Protein AF-A0A972URQ8-F1 (afdb_monomer)

Solvent-accessible surface area (backbone atoms only — not comparable to full-atom values): 6767 Å² total; per-residue (Å²): 144,69,69,68,59,59,54,51,53,52,49,52,59,54,60,70,70,49,77,69,96,59,82,77,57,93,57,46,66,58,56,49,48,55,55,49,49,61,62,48,49,58,58,50,33,52,51,53,40,49,52,54,50,51,51,52,50,48,53,52,51,54,51,48,53,52,46,43,75,76,39,58,83,57,44,60,60,55,51,48,53,49,64,76,35,44,72,62,50,51,50,51,54,51,50,54,51,47,52,51,43,40,61,53,33,50,49,51,50,50,54,54,54,51,59,70,71,77,108

Mean predicted aligned error: 13.52 Å

Structure (mmCIF, N/CA/C/O backbone):
data_AF-A0A972URQ8-F1
#
_entry.id   AF-A0A972URQ8-F1
#
loop_
_atom_site.group_PDB
_atom_site.id
_atom_site.type_symbol
_atom_site.label_atom_id
_atom_site.label_alt_id
_atom_site.label_comp_id
_atom_site.label_asym_id
_atom_site.label_entity_id
_atom_site.label_seq_id
_atom_site.pdbx_PDB_ins_code
_atom_site.Cartn_x
_atom_site.Cartn_y
_atom_site.Cartn_z
_atom_site.occupancy
_atom_site.B_iso_or_equiv
_atom_site.auth_seq_id
_atom_site.auth_comp_id
_atom_site.auth_asym_id
_atom_site.auth_atom_id
_atom_site.pdbx_PDB_model_num
ATOM 1 N N . MET A 1 1 ? 4.493 -29.206 24.994 1.00 45.12 1 MET A N 1
ATOM 2 C CA . MET A 1 1 ? 4.002 -27.807 24.991 1.00 45.12 1 MET A CA 1
ATOM 3 C C . MET A 1 1 ? 2.480 -27.724 25.234 1.00 45.12 1 MET A C 1
ATOM 5 O O . MET A 1 1 ? 1.778 -27.084 24.471 1.00 45.12 1 MET A O 1
ATOM 9 N N . LEU A 1 2 ? 1.937 -28.345 26.295 1.00 50.69 2 LEU A N 1
ATOM 10 C CA . LEU A 1 2 ? 0.474 -28.403 26.545 1.00 50.69 2 LEU A CA 1
ATOM 11 C C . LEU A 1 2 ? 0.041 -27.828 27.908 1.00 50.69 2 LEU A C 1
ATOM 13 O O . LEU A 1 2 ? -1.116 -27.958 28.289 1.00 50.69 2 LEU A O 1
ATOM 17 N N . LYS A 1 3 ? 0.957 -27.194 28.651 1.00 50.72 3 LYS A N 1
ATOM 18 C CA . LYS A 1 3 ? 0.678 -26.708 30.013 1.00 50.72 3 LYS A CA 1
ATOM 19 C C . LYS A 1 3 ? -0.281 -25.503 30.017 1.00 50.72 3 LYS A C 1
ATOM 21 O O . LYS A 1 3 ? -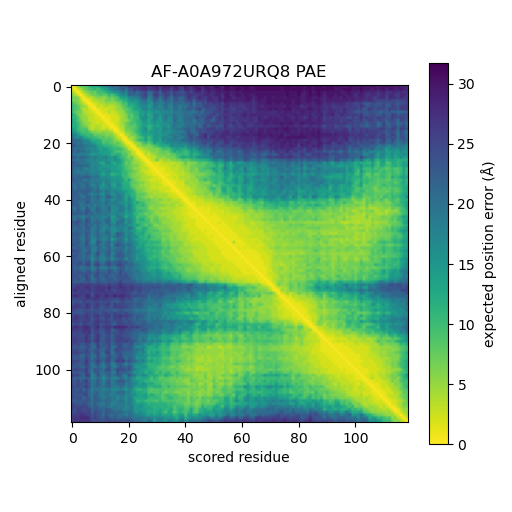1.195 -25.457 30.819 1.00 50.72 3 LYS A O 1
ATOM 26 N N . ASN A 1 4 ? -0.168 -24.624 29.018 1.00 57.78 4 ASN A N 1
ATOM 27 C CA . ASN A 1 4 ? -0.863 -23.330 28.980 1.00 57.78 4 ASN A CA 1
ATOM 28 C C . ASN A 1 4 ? -2.388 -23.413 28.720 1.00 57.78 4 ASN A C 1
ATOM 30 O O . ASN A 1 4 ? -3.146 -22.541 29.131 1.00 57.78 4 ASN A O 1
ATOM 34 N N . LYS A 1 5 ? -2.864 -24.473 28.046 1.00 58.50 5 LYS A N 1
ATOM 35 C CA . LYS A 1 5 ? -4.289 -24.599 27.685 1.00 58.50 5 LYS A CA 1
ATOM 36 C C . LYS A 1 5 ? -5.160 -24.942 28.898 1.00 58.50 5 LYS A C 1
ATOM 38 O O . LYS A 1 5 ? -6.168 -24.293 29.129 1.00 58.50 5 LYS A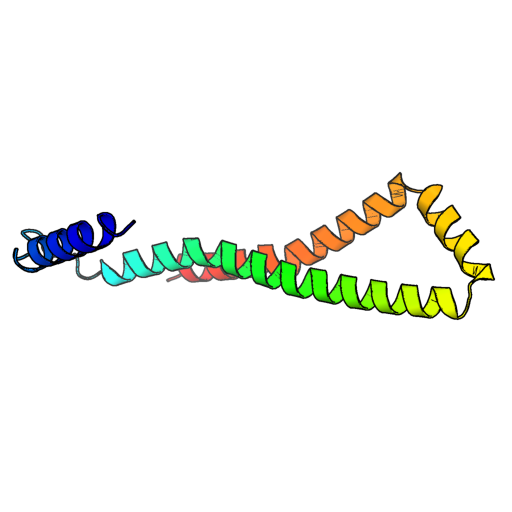 O 1
ATOM 43 N N . LYS A 1 6 ? -4.708 -25.902 29.715 1.00 66.00 6 LYS A N 1
ATOM 44 C CA . LYS A 1 6 ? -5.418 -26.325 30.933 1.00 66.00 6 LYS A CA 1
ATOM 45 C C . LYS A 1 6 ? -5.510 -25.216 31.977 1.00 66.00 6 LYS A C 1
ATOM 47 O O . LYS A 1 6 ? -6.523 -25.125 32.658 1.00 66.00 6 LYS A O 1
ATOM 52 N N . ASP A 1 7 ? -4.475 -24.388 32.086 1.00 68.00 7 ASP A N 1
ATOM 53 C CA . ASP A 1 7 ? -4.463 -23.271 33.033 1.00 68.00 7 ASP A CA 1
ATOM 54 C C . ASP A 1 7 ? -5.448 -22.167 32.603 1.00 68.00 7 ASP A C 1
ATOM 56 O O . ASP A 1 7 ? -6.149 -21.609 33.442 1.00 68.00 7 ASP A O 1
ATOM 60 N N . THR A 1 8 ? -5.582 -21.923 31.292 1.00 71.19 8 THR A N 1
ATOM 61 C CA . THR A 1 8 ? -6.568 -20.976 30.735 1.00 71.19 8 THR A CA 1
ATOM 62 C C . THR A 1 8 ? -8.000 -21.474 30.929 1.00 71.19 8 THR A C 1
ATOM 64 O O . THR A 1 8 ? -8.858 -20.712 31.369 1.00 71.19 8 THR A O 1
ATOM 67 N N . ASP A 1 9 ? -8.248 -22.757 30.652 1.00 73.44 9 ASP A N 1
ATOM 68 C CA . ASP A 1 9 ? -9.575 -23.362 30.801 1.00 73.44 9 ASP A CA 1
ATOM 69 C C . ASP A 1 9 ? -10.020 -23.345 32.269 1.00 73.44 9 ASP A C 1
ATOM 71 O O . ASP A 1 9 ? -11.160 -23.002 32.563 1.00 73.44 9 ASP A O 1
ATOM 75 N N . ARG A 1 10 ? -9.107 -23.641 33.206 1.00 74.31 10 ARG A N 1
ATOM 76 C CA . ARG A 1 10 ? -9.410 -23.612 34.642 1.00 74.31 10 ARG A CA 1
ATOM 77 C C . ARG A 1 10 ? -9.680 -22.195 35.150 1.00 74.31 10 ARG A C 1
ATOM 79 O O . ARG A 1 10 ? -10.573 -22.023 35.967 1.00 74.31 10 ARG A O 1
ATOM 86 N N . PHE A 1 11 ? -8.948 -21.202 34.643 1.00 73.62 11 PHE A N 1
ATOM 87 C CA . PHE A 1 11 ? -9.164 -19.794 34.981 1.00 73.62 11 PHE A CA 1
ATOM 88 C C . PHE A 1 11 ? -10.508 -19.273 34.447 1.00 73.62 11 PHE A C 1
ATOM 90 O O . PHE A 1 11 ? -11.231 -18.598 35.173 1.00 73.62 11 PHE A O 1
ATOM 97 N N . LEU A 1 12 ? -10.886 -19.629 33.212 1.00 72.38 12 LEU A N 1
ATOM 98 C CA . LEU A 1 12 ? -12.206 -19.287 32.665 1.00 72.38 12 LEU A CA 1
ATOM 99 C C . LEU A 1 12 ? -13.341 -19.898 33.493 1.00 72.38 12 LEU A C 1
ATOM 101 O O . LEU A 1 12 ? -14.329 -19.224 33.768 1.00 72.38 12 LEU A O 1
ATOM 105 N N . ASP A 1 13 ? -13.192 -21.160 33.893 1.00 74.56 13 ASP A N 1
ATOM 106 C CA . ASP A 1 13 ? -14.218 -21.902 34.628 1.00 74.56 13 ASP A CA 1
ATOM 107 C C . ASP A 1 13 ? -14.398 -21.396 36.072 1.00 74.56 13 ASP A C 1
ATOM 109 O O . ASP A 1 13 ? -15.453 -21.589 36.672 1.00 74.56 13 ASP A O 1
ATOM 113 N N . GLU A 1 14 ? -13.371 -20.751 36.631 1.00 70.38 14 GLU A N 1
ATOM 114 C CA . GLU A 1 14 ? -13.380 -20.120 37.957 1.00 70.38 14 GLU A CA 1
ATOM 115 C C . GLU A 1 14 ? -14.007 -18.714 37.889 1.00 70.38 14 GLU A C 1
ATOM 117 O O . GLU A 1 14 ? -14.893 -18.399 38.678 1.00 70.38 14 GLU A O 1
ATOM 122 N N . VAL A 1 15 ? -13.665 -17.923 36.862 1.00 70.75 15 VAL A N 1
ATOM 123 C CA . VAL A 1 15 ? -14.235 -16.581 36.617 1.00 70.75 15 VAL A CA 1
ATOM 124 C C . VAL A 1 15 ? -15.716 -16.627 36.214 1.00 70.75 15 VAL A C 1
ATOM 126 O O . VAL A 1 15 ? -16.462 -15.706 36.531 1.00 70.75 15 VAL A O 1
ATOM 129 N N . LEU A 1 16 ? -16.167 -17.682 35.527 1.00 68.00 16 LEU A N 1
ATOM 130 C CA . LEU A 1 16 ? -17.566 -17.832 35.096 1.00 68.00 16 LEU A CA 1
ATOM 131 C C . LEU A 1 16 ? -18.511 -18.347 36.197 1.00 68.00 16 LEU A C 1
ATOM 133 O O . LEU A 1 16 ? -19.727 -18.276 36.022 1.00 68.00 16 LEU A O 1
ATOM 137 N N . LYS A 1 17 ? -17.980 -18.898 37.299 1.00 73.81 17 LYS A N 1
ATOM 138 C CA . LYS A 1 17 ? -18.776 -19.410 38.434 1.00 73.81 17 LYS A CA 1
ATOM 139 C C . LYS A 1 17 ? -19.015 -18.363 39.520 1.00 73.81 17 LYS A C 1
ATOM 141 O O . LYS A 1 17 ? -19.930 -18.540 40.322 1.00 73.81 17 LYS A O 1
ATOM 146 N N . GLU A 1 18 ? -18.220 -17.299 39.552 1.00 69.62 18 GLU A N 1
ATOM 147 C CA . GLU A 1 18 ? -18.486 -16.141 40.400 1.00 69.62 18 GLU A CA 1
ATOM 148 C C . GLU A 1 18 ? -19.486 -15.212 39.710 1.00 69.62 18 GLU A C 1
ATOM 150 O O . GLU A 1 18 ? -19.258 -14.733 38.599 1.00 69.62 18 GLU A O 1
ATOM 155 N N . ASP A 1 19 ? -20.607 -14.946 40.384 1.00 61.16 19 ASP A N 1
ATOM 156 C CA . ASP A 1 19 ? -21.535 -13.895 39.975 1.00 61.16 19 ASP A CA 1
ATOM 157 C C . ASP A 1 19 ? -20.748 -12.574 39.953 1.00 61.16 19 ASP A C 1
ATOM 159 O O . ASP A 1 19 ? -20.130 -12.223 40.969 1.00 61.16 19 ASP A O 1
ATOM 163 N N . PRO A 1 20 ? -20.693 -11.841 38.826 1.00 67.00 20 PRO A N 1
ATOM 164 C CA . PRO A 1 20 ? -19.888 -10.637 38.751 1.00 67.00 20 PRO A CA 1
ATOM 165 C C . PRO A 1 20 ? -20.401 -9.648 39.800 1.00 67.00 20 PRO A C 1
ATOM 167 O O . PRO A 1 20 ? -21.497 -9.102 39.687 1.00 67.00 20 PRO A O 1
ATOM 170 N N . GLY A 1 21 ? -19.583 -9.370 40.823 1.00 64.44 21 GLY A N 1
ATOM 171 C CA . GLY A 1 21 ? -19.869 -8.379 41.874 1.00 64.44 21 GLY A CA 1
ATOM 172 C C . GLY A 1 21 ? -19.997 -6.937 41.357 1.00 64.44 21 GLY A C 1
ATOM 173 O O . GLY A 1 21 ? -20.081 -5.989 42.135 1.00 64.44 21 GLY A O 1
ATOM 174 N N . PHE A 1 22 ? -19.999 -6.763 40.037 1.00 66.00 22 PHE A N 1
ATOM 175 C CA . PHE A 1 22 ? -20.197 -5.529 39.310 1.00 66.00 22 PHE A CA 1
ATOM 176 C C . PHE A 1 22 ? -21.364 -5.708 38.331 1.00 66.00 22 PHE A C 1
ATOM 178 O O . PHE A 1 22 ? -21.417 -6.651 37.546 1.00 66.00 22 PHE A O 1
ATOM 185 N N . LYS A 1 23 ? -22.303 -4.760 38.340 1.00 69.44 23 LYS A N 1
ATOM 186 C CA . LYS A 1 23 ? -23.318 -4.661 37.289 1.00 69.44 23 LYS A CA 1
ATOM 187 C C . LYS A 1 23 ? -22.704 -3.921 36.111 1.00 69.44 23 LYS A C 1
ATOM 189 O O . LYS A 1 23 ? -22.220 -2.800 36.273 1.00 69.44 23 LYS A O 1
ATOM 194 N N . LEU A 1 24 ? -22.713 -4.546 34.938 1.00 70.69 24 LEU A N 1
ATOM 195 C CA . LEU A 1 24 ? -22.310 -3.874 33.710 1.00 70.69 24 LEU A CA 1
ATOM 196 C C . LEU A 1 24 ? -23.272 -2.702 33.442 1.00 70.69 24 LEU A C 1
ATOM 198 O O . LEU A 1 24 ? -24.488 -2.886 33.546 1.00 70.69 24 LEU A O 1
ATOM 202 N N . PRO A 1 25 ? -22.758 -1.502 33.121 1.00 74.88 25 PRO A N 1
ATOM 203 C CA . PRO A 1 25 ? -23.588 -0.404 32.638 1.00 74.88 25 PRO A CA 1
ATOM 204 C C . PRO A 1 25 ? -24.424 -0.851 31.434 1.00 74.88 25 PRO A C 1
ATOM 206 O O . PRO A 1 25 ? -23.936 -1.636 30.621 1.00 74.88 25 PRO A O 1
ATOM 209 N N . GLY A 1 26 ? -25.646 -0.327 31.286 1.00 77.00 26 GLY A N 1
ATOM 210 C CA . GLY A 1 26 ? -26.512 -0.642 30.137 1.00 77.00 26 GLY A CA 1
ATOM 211 C C . GLY A 1 26 ? -25.815 -0.436 28.785 1.00 77.00 26 GLY A C 1
ATOM 212 O O . GLY A 1 26 ? -25.986 -1.241 27.879 1.00 77.00 26 GLY A O 1
ATOM 213 N N . ASP A 1 27 ? -24.912 0.547 28.719 1.00 78.94 27 ASP A N 1
ATOM 214 C CA . ASP A 1 27 ? -24.174 0.930 27.508 1.00 78.94 27 ASP A CA 1
ATOM 215 C C . ASP A 1 27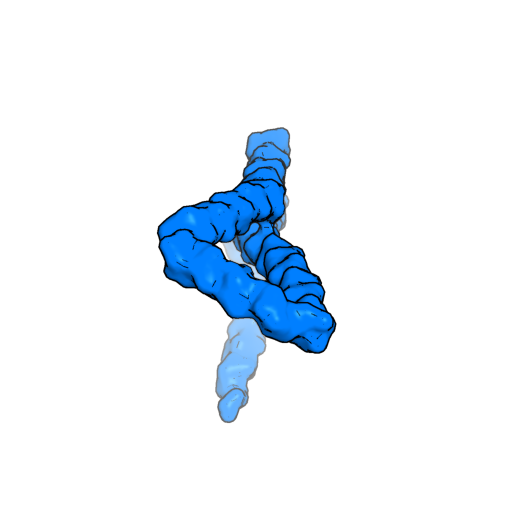 ? -22.784 0.265 27.409 1.00 78.94 27 ASP A C 1
ATOM 217 O O . ASP A 1 27 ? -21.913 0.699 26.648 1.00 78.94 27 ASP A O 1
ATOM 221 N N . PHE A 1 28 ? -22.496 -0.752 28.229 1.00 77.38 28 PHE A N 1
ATOM 222 C CA . PHE A 1 28 ? -21.184 -1.410 28.246 1.00 77.38 28 PHE A CA 1
ATOM 223 C C . PHE A 1 28 ? -20.874 -2.113 26.923 1.00 77.38 28 PHE A C 1
ATOM 225 O O . PHE A 1 28 ? -19.760 -1.994 26.409 1.00 77.38 28 PHE A O 1
ATOM 232 N N . ALA A 1 29 ? -21.864 -2.816 26.365 1.00 79.00 29 ALA A N 1
ATOM 233 C CA . ALA A 1 29 ? -21.733 -3.507 25.086 1.00 79.00 29 ALA A CA 1
ATOM 234 C C . ALA A 1 29 ? -21.471 -2.517 23.940 1.00 79.00 29 ALA A C 1
ATOM 236 O O . ALA A 1 29 ? -20.578 -2.749 23.123 1.00 79.00 29 ALA A O 1
ATOM 237 N N . ASP A 1 30 ? -22.165 -1.380 23.933 1.00 77.12 30 ASP A N 1
ATOM 238 C CA . ASP A 1 30 ? -21.997 -0.338 22.916 1.00 77.12 30 ASP A CA 1
ATOM 239 C C . ASP A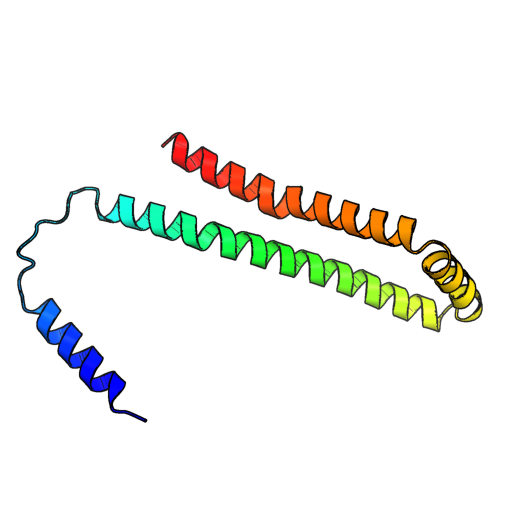 1 30 ? -20.615 0.317 23.008 1.00 77.12 30 ASP A C 1
ATOM 241 O O . ASP A 1 30 ? -19.892 0.422 22.014 1.00 77.12 30 ASP A O 1
ATOM 245 N N . ASN A 1 31 ? -20.178 0.668 24.221 1.00 77.50 31 ASN A N 1
ATOM 246 C CA . ASN A 1 31 ? -18.856 1.253 24.448 1.00 77.50 31 ASN A CA 1
ATOM 247 C C . ASN A 1 31 ? -17.714 0.300 24.072 1.00 77.50 31 ASN A C 1
ATOM 249 O O . ASN A 1 31 ? -16.704 0.731 23.503 1.00 77.50 31 ASN A O 1
ATOM 253 N N . LEU A 1 32 ? -17.861 -0.992 24.372 1.00 78.81 32 LEU A N 1
ATOM 254 C CA . LEU A 1 32 ? -16.911 -2.015 23.939 1.00 78.81 32 LEU A CA 1
ATOM 255 C C . LEU A 1 32 ? -16.875 -2.137 22.420 1.00 78.81 32 LEU A C 1
ATOM 257 O O . LEU A 1 32 ? -15.786 -2.144 21.844 1.00 78.81 32 LEU A O 1
ATOM 261 N N . THR A 1 33 ? -18.043 -2.192 21.782 1.00 79.19 33 THR A N 1
ATOM 262 C CA . THR A 1 33 ? -18.173 -2.355 20.331 1.00 79.19 33 THR A CA 1
ATOM 263 C C . THR A 1 33 ? -17.508 -1.192 19.598 1.00 79.19 33 THR A C 1
ATOM 265 O O . THR A 1 33 ? -16.607 -1.419 18.793 1.00 79.19 33 THR A O 1
ATOM 268 N N . ILE A 1 34 ? -17.801 0.056 19.977 1.00 77.06 34 ILE A N 1
ATOM 269 C CA . ILE A 1 34 ? -17.180 1.256 19.383 1.00 77.06 34 ILE A CA 1
ATOM 270 C C . ILE A 1 34 ? -15.653 1.246 19.552 1.00 77.06 34 ILE A C 1
ATOM 272 O O . ILE A 1 34 ? -14.904 1.661 18.659 1.00 77.06 34 ILE A O 1
ATOM 276 N N . LYS A 1 35 ? -15.162 0.804 20.715 1.00 74.81 35 LYS A N 1
ATOM 277 C CA . LYS A 1 35 ? -13.723 0.755 21.002 1.00 74.81 35 LYS A CA 1
ATOM 278 C C . LYS A 1 35 ? -13.021 -0.310 20.158 1.00 74.81 35 LYS A C 1
ATOM 280 O O . LYS A 1 35 ? -11.934 -0.048 19.639 1.00 74.81 35 LYS A O 1
ATOM 285 N N . PHE A 1 36 ? -13.656 -1.467 19.985 1.00 76.62 36 PHE A N 1
ATOM 286 C CA . PHE A 1 36 ? -13.172 -2.535 19.116 1.00 76.62 36 PHE A CA 1
ATOM 287 C C . PHE A 1 36 ? -13.178 -2.119 17.646 1.00 76.62 36 PHE A C 1
ATOM 289 O O . PHE A 1 36 ? -12.161 -2.260 16.968 1.00 76.62 36 PHE A O 1
ATOM 296 N N . GLU A 1 37 ? -14.273 -1.540 17.161 1.00 75.94 37 GLU A N 1
ATOM 297 C CA . GLU A 1 37 ? -14.397 -1.121 15.766 1.00 75.94 37 GLU A CA 1
ATOM 298 C C . GLU A 1 37 ? -13.365 -0.050 15.398 1.00 75.94 37 GLU A C 1
ATOM 300 O O . GLU A 1 37 ? -12.729 -0.151 14.352 1.00 75.94 37 GLU A O 1
ATOM 305 N N . LYS A 1 38 ? -13.096 0.925 16.278 1.00 73.31 38 LYS A N 1
ATOM 306 C CA . LYS A 1 38 ? -12.040 1.933 16.056 1.00 73.31 38 LYS A CA 1
ATOM 307 C C . LYS A 1 38 ? -10.643 1.321 15.936 1.00 73.31 38 LYS A C 1
ATOM 309 O O . LYS A 1 38 ? -9.839 1.803 15.137 1.00 73.31 38 LYS A O 1
ATOM 314 N N . TYR A 1 39 ? -10.351 0.289 16.725 1.00 73.12 39 TYR A N 1
ATOM 315 C CA . TYR A 1 39 ? -9.059 -0.394 16.689 1.00 73.12 39 TYR A CA 1
ATOM 316 C C . TYR A 1 39 ? -8.904 -1.236 15.415 1.00 73.12 39 TYR A C 1
ATOM 318 O O . TYR A 1 39 ? -7.867 -1.189 14.753 1.00 73.12 39 TYR A O 1
ATOM 326 N N . PHE A 1 40 ? -9.956 -1.959 15.028 1.00 77.00 40 PHE A N 1
ATOM 327 C CA . PHE A 1 40 ? -9.937 -2.810 13.839 1.00 77.00 40 PHE A CA 1
ATOM 328 C C . PHE A 1 40 ? -10.035 -2.031 12.526 1.00 77.00 40 PHE A C 1
ATOM 330 O O . PHE A 1 40 ? -9.445 -2.463 11.534 1.00 77.00 40 PHE A O 1
ATOM 337 N N . ALA A 1 41 ? -10.704 -0.875 12.514 1.00 77.44 41 ALA A N 1
ATOM 338 C CA . ALA A 1 41 ? -10.895 -0.059 11.317 1.00 77.44 41 ALA A CA 1
ATOM 339 C C . ALA A 1 41 ? -9.564 0.315 10.647 1.00 77.44 41 ALA A C 1
ATOM 341 O O . ALA A 1 41 ? -9.416 0.146 9.440 1.00 77.44 41 ALA A O 1
ATOM 342 N N . TRP A 1 42 ? -8.563 0.750 11.421 1.00 74.25 42 TRP A N 1
ATOM 343 C CA . TRP A 1 42 ? -7.238 1.081 10.878 1.00 74.25 42 TRP A CA 1
ATOM 344 C C . TRP A 1 42 ? -6.591 -0.097 10.160 1.00 74.25 42 TRP A C 1
ATOM 346 O O . TRP A 1 42 ? -6.113 0.036 9.034 1.00 74.25 42 TRP A O 1
ATOM 356 N N . ASN A 1 43 ? -6.581 -1.254 10.818 1.00 80.44 43 ASN A N 1
ATOM 357 C CA . ASN A 1 43 ? -5.913 -2.432 10.289 1.00 80.44 43 ASN A CA 1
ATOM 358 C C . ASN A 1 43 ? -6.648 -2.974 9.054 1.00 80.44 43 ASN A C 1
ATOM 360 O O . ASN A 1 43 ? -6.017 -3.436 8.105 1.00 80.44 43 ASN A O 1
ATOM 364 N N . TYR A 1 44 ? -7.979 -2.869 9.049 1.00 83.75 44 TYR A N 1
ATOM 365 C CA . TYR A 1 44 ? -8.816 -3.232 7.915 1.00 83.75 44 TYR A CA 1
ATOM 366 C C . TYR A 1 44 ? -8.529 -2.347 6.691 1.00 83.75 44 TYR A C 1
ATOM 368 O O . TYR A 1 44 ? -8.179 -2.878 5.638 1.00 83.75 44 TYR A O 1
ATOM 376 N N . TYR A 1 45 ? -8.572 -1.016 6.831 1.00 81.56 45 TYR A N 1
ATOM 377 C CA . TYR A 1 45 ? -8.357 -0.101 5.701 1.00 81.56 45 TYR A CA 1
ATOM 378 C C . TYR A 1 45 ? -6.931 -0.147 5.151 1.00 81.56 45 TYR A C 1
ATOM 380 O O . TYR A 1 45 ? -6.743 -0.128 3.936 1.00 81.56 45 TYR A O 1
ATOM 388 N N . ILE A 1 46 ? -5.918 -0.264 6.018 1.00 83.69 46 ILE A N 1
ATOM 389 C CA . ILE A 1 46 ? -4.531 -0.440 5.565 1.00 83.69 46 ILE A CA 1
ATOM 390 C C . ILE A 1 46 ? -4.395 -1.741 4.772 1.00 83.69 46 ILE A C 1
ATOM 392 O O . ILE A 1 46 ? -3.780 -1.752 3.706 1.00 83.69 46 ILE A O 1
ATOM 396 N N . ARG A 1 47 ? -4.973 -2.841 5.265 1.00 86.44 47 ARG A N 1
ATOM 397 C CA . ARG A 1 47 ? -4.905 -4.133 4.578 1.00 86.44 47 ARG A CA 1
ATOM 398 C C . ARG A 1 47 ? -5.606 -4.085 3.225 1.00 86.44 47 ARG A C 1
ATOM 400 O O . ARG A 1 47 ? -5.061 -4.595 2.251 1.00 86.44 47 ARG A O 1
ATOM 407 N N . GLU A 1 48 ? -6.780 -3.472 3.162 1.00 84.50 48 GLU A N 1
ATOM 408 C CA . GLU A 1 48 ? -7.532 -3.322 1.920 1.00 84.50 48 GLU A CA 1
ATOM 409 C C . GLU A 1 48 ? -6.762 -2.462 0.901 1.00 84.50 48 GLU A C 1
ATOM 411 O O . GLU A 1 48 ? -6.607 -2.860 -0.255 1.00 84.50 48 GLU A O 1
ATOM 416 N N . PHE A 1 49 ? -6.161 -1.354 1.344 1.00 86.44 49 PHE A N 1
ATOM 417 C CA . PHE A 1 49 ? -5.264 -0.552 0.512 1.00 86.44 49 PHE A CA 1
ATOM 418 C C . PHE A 1 49 ? -4.077 -1.357 -0.018 1.00 86.44 49 PHE A C 1
ATOM 420 O O . PHE A 1 49 ? -3.807 -1.306 -1.215 1.00 86.44 49 PHE A O 1
ATOM 427 N N . LEU A 1 50 ? -3.390 -2.126 0.834 1.00 87.00 50 LEU A N 1
ATOM 428 C CA . LEU A 1 50 ? -2.251 -2.942 0.409 1.00 87.00 50 LEU A CA 1
ATOM 429 C C . LEU A 1 50 ? -2.658 -3.966 -0.653 1.00 87.00 50 LEU A C 1
ATOM 431 O O . LEU A 1 50 ? -1.927 -4.148 -1.622 1.00 87.00 50 LEU A O 1
ATOM 435 N N . ILE A 1 51 ? -3.824 -4.601 -0.510 1.00 88.50 51 ILE A N 1
ATOM 436 C CA . ILE A 1 51 ? -4.330 -5.555 -1.505 1.00 88.50 51 ILE A CA 1
ATOM 437 C C . ILE A 1 51 ? -4.504 -4.868 -2.863 1.00 88.50 51 ILE A C 1
ATOM 439 O O . ILE A 1 51 ? -3.968 -5.356 -3.859 1.00 88.50 51 ILE A O 1
ATOM 443 N N . TYR A 1 52 ? -5.193 -3.724 -2.915 1.00 84.25 52 TYR A N 1
ATOM 444 C CA . TYR A 1 52 ? -5.378 -2.992 -4.172 1.00 84.25 52 TYR A CA 1
ATOM 445 C C . TYR A 1 52 ? -4.060 -2.461 -4.740 1.00 84.25 52 TYR A C 1
ATOM 447 O O . TYR A 1 52 ? -3.833 -2.530 -5.948 1.00 84.25 52 TYR A O 1
ATOM 455 N N . PHE A 1 53 ? -3.173 -1.972 -3.877 1.00 87.00 53 PHE A N 1
ATOM 456 C CA . PHE A 1 53 ? -1.866 -1.458 -4.262 1.00 87.00 53 PHE A CA 1
ATOM 457 C C . PHE A 1 53 ? -0.999 -2.551 -4.899 1.00 87.00 53 PHE A C 1
ATOM 459 O O . PHE A 1 53 ? -0.500 -2.375 -6.011 1.00 87.00 53 PHE A O 1
ATOM 466 N N . PHE A 1 54 ? -0.880 -3.715 -4.253 1.00 87.88 54 PHE A N 1
ATOM 467 C CA . PHE A 1 54 ? -0.125 -4.844 -4.798 1.00 87.88 54 PHE A CA 1
ATOM 468 C C . PHE A 1 54 ? -0.775 -5.444 -6.043 1.00 87.88 54 PHE A C 1
ATOM 470 O O . PHE A 1 54 ? -0.053 -5.836 -6.957 1.00 87.88 54 PHE A O 1
ATOM 477 N N . ALA A 1 55 ? -2.107 -5.480 -6.124 1.00 89.94 55 ALA A N 1
ATOM 478 C CA . ALA A 1 55 ? -2.796 -5.896 -7.342 1.00 89.94 55 ALA A CA 1
ATOM 479 C C . ALA A 1 55 ? -2.459 -4.963 -8.519 1.00 89.94 55 ALA A C 1
ATOM 481 O O . ALA A 1 55 ? -2.100 -5.437 -9.597 1.00 89.94 55 ALA A O 1
ATOM 482 N N . GLY A 1 56 ? -2.494 -3.643 -8.301 1.00 87.06 56 GLY A N 1
ATOM 483 C CA . GLY A 1 56 ? -2.117 -2.649 -9.309 1.00 87.06 56 GLY A CA 1
ATOM 484 C C . GLY A 1 56 ? -0.656 -2.770 -9.745 1.00 87.06 56 GLY A C 1
ATOM 485 O O . GLY A 1 56 ? -0.371 -2.830 -10.943 1.00 87.06 56 GLY A O 1
ATOM 486 N N . ILE A 1 57 ? 0.269 -2.892 -8.787 1.00 90.38 57 ILE A N 1
ATOM 487 C CA . ILE A 1 57 ? 1.691 -3.139 -9.075 1.00 90.38 57 ILE A CA 1
ATOM 488 C C . ILE A 1 57 ? 1.872 -4.445 -9.850 1.00 90.38 57 ILE A C 1
ATOM 490 O O . ILE A 1 57 ? 2.645 -4.478 -10.802 1.00 90.38 57 ILE A O 1
ATOM 494 N N . GLY A 1 58 ? 1.154 -5.507 -9.484 1.00 92.06 58 GLY A N 1
ATOM 495 C CA . GLY A 1 58 ? 1.222 -6.799 -10.165 1.00 92.06 58 GLY A CA 1
ATOM 496 C C . GLY A 1 58 ? 0.813 -6.705 -11.635 1.00 92.06 58 GLY A C 1
ATOM 497 O O . GLY A 1 58 ? 1.508 -7.238 -12.498 1.00 92.06 58 GLY A O 1
ATOM 498 N N . ILE A 1 59 ? -0.259 -5.968 -11.936 1.00 92.62 59 ILE A N 1
ATOM 499 C CA . ILE A 1 59 ? -0.707 -5.726 -13.317 1.00 92.62 59 ILE A CA 1
ATOM 500 C C . ILE A 1 59 ? 0.342 -4.921 -14.095 1.00 92.62 59 ILE A C 1
ATOM 502 O O . ILE A 1 59 ? 0.683 -5.280 -15.226 1.00 92.62 59 ILE A O 1
ATOM 506 N N . LEU A 1 60 ? 0.890 -3.860 -13.494 1.00 89.75 60 LEU A N 1
ATOM 507 C CA . LEU A 1 60 ? 1.945 -3.056 -14.116 1.00 89.75 60 LEU A CA 1
ATOM 508 C C . LEU A 1 60 ? 3.203 -3.887 -14.384 1.00 89.75 60 LEU A C 1
ATOM 510 O O . LEU A 1 60 ? 3.758 -3.820 -15.480 1.00 89.75 60 LEU A O 1
ATOM 514 N N . ALA A 1 61 ? 3.621 -4.714 -13.426 1.00 90.50 61 ALA A N 1
ATOM 515 C CA . ALA A 1 61 ? 4.772 -5.597 -13.561 1.00 90.50 61 ALA A CA 1
ATOM 516 C C . ALA A 1 61 ? 4.556 -6.641 -14.665 1.00 90.50 61 ALA A C 1
ATOM 518 O O . ALA A 1 61 ? 5.434 -6.825 -15.504 1.00 90.50 61 ALA A O 1
ATOM 519 N N . ALA A 1 62 ? 3.378 -7.271 -14.721 1.00 91.75 62 ALA A N 1
ATOM 520 C CA . ALA A 1 62 ? 3.036 -8.238 -15.764 1.00 91.75 62 ALA A CA 1
ATOM 521 C C . ALA A 1 62 ? 3.043 -7.599 -17.162 1.00 91.75 62 ALA A C 1
ATOM 523 O O . ALA A 1 62 ? 3.620 -8.152 -18.099 1.00 91.75 62 ALA A O 1
ATOM 524 N N . THR A 1 63 ? 2.469 -6.401 -17.287 1.00 88.56 63 THR A N 1
ATOM 525 C CA . THR A 1 63 ? 2.465 -5.634 -18.542 1.00 88.56 63 THR A CA 1
ATOM 526 C C . THR A 1 63 ? 3.885 -5.253 -18.957 1.00 88.56 63 THR A C 1
ATOM 528 O O . THR A 1 63 ? 4.264 -5.413 -20.114 1.00 88.56 63 THR A O 1
ATOM 531 N N . THR A 1 64 ? 4.704 -4.810 -18.002 1.00 86.06 64 THR A N 1
ATOM 532 C CA . THR A 1 64 ? 6.105 -4.444 -18.247 1.00 86.06 64 THR A CA 1
ATOM 533 C C . THR A 1 64 ? 6.926 -5.657 -18.678 1.00 86.06 64 THR A C 1
ATOM 535 O O . THR A 1 64 ? 7.679 -5.568 -19.642 1.00 86.06 64 THR A O 1
ATOM 538 N N . ALA A 1 65 ? 6.740 -6.810 -18.029 1.00 88.00 65 ALA A N 1
ATOM 539 C CA . 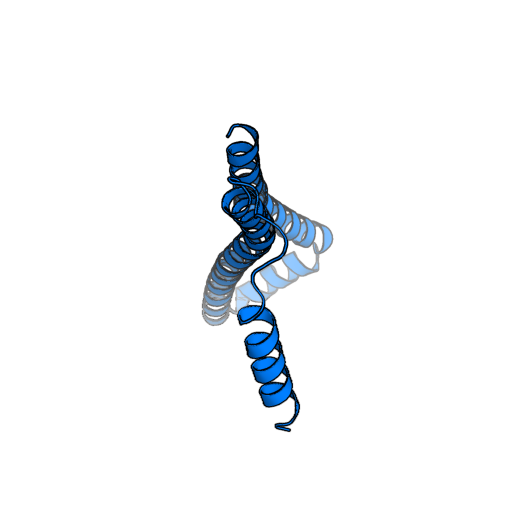ALA A 1 65 ? 7.395 -8.056 -18.415 1.00 88.00 65 ALA A CA 1
ATOM 540 C C . ALA A 1 65 ? 6.995 -8.487 -19.834 1.00 88.00 65 ALA A C 1
ATOM 542 O O . ALA A 1 65 ? 7.850 -8.864 -20.631 1.00 88.00 65 ALA A O 1
ATOM 543 N N . MET A 1 66 ? 5.713 -8.375 -20.186 1.00 88.81 66 MET A N 1
ATOM 544 C CA . MET A 1 66 ? 5.241 -8.664 -21.541 1.00 88.81 66 MET A CA 1
ATOM 545 C C . MET A 1 66 ? 5.879 -7.728 -22.580 1.00 88.81 66 MET A C 1
ATOM 547 O O . MET A 1 66 ? 6.374 -8.192 -23.607 1.00 88.81 66 MET A O 1
ATOM 551 N N . LEU A 1 67 ? 5.920 -6.421 -22.303 1.00 85.56 67 LEU A N 1
ATOM 552 C CA . LEU A 1 67 ? 6.565 -5.435 -23.176 1.00 85.56 67 LEU A CA 1
ATOM 553 C C . LEU A 1 67 ? 8.076 -5.659 -23.292 1.00 85.56 67 LEU A C 1
ATOM 555 O O . LEU A 1 67 ? 8.627 -5.477 -24.374 1.00 85.56 67 LEU A O 1
ATOM 559 N N . PHE A 1 68 ? 8.735 -6.102 -22.222 1.00 85.00 68 PHE A N 1
ATOM 560 C CA . PHE A 1 68 ? 10.151 -6.463 -22.243 1.00 85.00 68 PHE A CA 1
ATOM 561 C C . PHE A 1 68 ? 10.437 -7.585 -23.250 1.00 85.00 68 PHE A C 1
ATOM 563 O O . PHE A 1 68 ? 11.367 -7.466 -24.046 1.00 85.00 68 PHE A O 1
ATOM 570 N N . PHE A 1 69 ? 9.608 -8.635 -23.277 1.00 85.25 69 PHE A N 1
ATOM 571 C CA . PHE A 1 69 ? 9.753 -9.724 -24.250 1.00 85.25 69 PHE A CA 1
ATOM 572 C C . PHE A 1 69 ? 9.457 -9.288 -25.693 1.00 85.25 69 PHE A C 1
ATOM 574 O O . PHE A 1 69 ? 10.093 -9.789 -26.617 1.00 85.25 69 PHE A O 1
ATOM 581 N N . LEU A 1 70 ? 8.510 -8.367 -25.900 1.00 83.12 70 LEU A N 1
ATOM 582 C CA . LEU A 1 70 ? 8.086 -7.932 -27.238 1.00 83.12 70 LEU A CA 1
ATOM 583 C C . LEU A 1 70 ? 8.951 -6.808 -27.831 1.00 83.12 70 LEU A C 1
ATOM 585 O O . LEU A 1 70 ? 9.043 -6.690 -29.050 1.00 83.12 70 LEU A O 1
ATOM 589 N N . MET A 1 71 ? 9.564 -5.967 -26.994 1.00 81.56 71 MET A N 1
ATOM 590 C CA . MET A 1 71 ? 10.282 -4.752 -27.403 1.00 81.56 71 MET A CA 1
ATOM 591 C C . MET A 1 71 ? 11.622 -4.603 -26.669 1.00 81.56 71 MET A C 1
ATOM 593 O O . MET A 1 71 ? 11.941 -3.544 -26.120 1.00 81.56 71 MET A O 1
ATOM 597 N N . ALA A 1 72 ? 12.432 -5.663 -26.692 1.00 71.50 72 ALA A N 1
ATOM 598 C CA . ALA A 1 72 ? 13.723 -5.724 -26.003 1.00 71.50 72 ALA A CA 1
ATOM 599 C C . ALA A 1 72 ? 14.684 -4.567 -26.367 1.00 71.50 72 ALA A C 1
ATOM 601 O O . ALA A 1 72 ? 15.395 -4.059 -25.499 1.00 71.50 72 ALA A O 1
ATOM 602 N N . GLU A 1 73 ? 14.666 -4.080 -27.615 1.00 73.62 73 GLU A N 1
ATOM 603 C CA . GLU A 1 73 ? 15.491 -2.936 -28.047 1.00 73.62 73 GLU A CA 1
ATOM 604 C C . GLU A 1 73 ? 15.086 -1.607 -27.392 1.00 73.62 73 GLU A C 1
ATOM 606 O O . GLU A 1 73 ? 15.930 -0.746 -27.143 1.00 73.62 73 GLU A O 1
ATOM 611 N N . THR A 1 74 ? 13.802 -1.419 -27.078 1.00 78.31 74 THR A N 1
ATOM 612 C CA . THR A 1 74 ? 13.306 -0.152 -26.509 1.00 78.31 74 THR A CA 1
ATOM 613 C C . THR A 1 74 ? 13.482 -0.105 -24.988 1.00 78.31 74 THR A C 1
ATOM 615 O O . THR A 1 74 ? 13.494 0.976 -24.399 1.00 78.31 74 THR A O 1
ATOM 618 N N . TRP A 1 75 ? 13.689 -1.260 -24.347 1.00 79.31 75 TRP A N 1
ATOM 619 C CA . TRP A 1 75 ? 13.840 -1.385 -22.896 1.00 79.31 75 TRP A CA 1
ATOM 620 C C . TRP A 1 75 ? 14.968 -0.523 -22.318 1.00 79.31 75 TRP A C 1
ATOM 622 O O . TRP A 1 75 ? 14.775 0.155 -21.311 1.00 79.31 75 TRP A O 1
ATOM 632 N N . HIS A 1 76 ? 16.122 -0.492 -22.987 1.00 80.06 76 HIS A N 1
ATOM 633 C CA . HIS A 1 76 ? 17.304 0.226 -22.503 1.00 80.06 76 HIS A CA 1
ATOM 634 C C . HIS A 1 76 ? 17.040 1.732 -22.366 1.00 80.06 76 HIS A C 1
ATOM 636 O O . HIS A 1 76 ? 17.445 2.338 -21.381 1.00 80.06 76 HIS A O 1
ATOM 642 N N . LYS A 1 77 ? 16.255 2.318 -23.282 1.00 80.81 77 LYS A N 1
ATOM 643 C CA . LYS A 1 77 ? 15.870 3.736 -23.210 1.00 80.81 77 LYS A CA 1
ATOM 644 C C . LYS A 1 77 ? 14.985 4.035 -22.002 1.00 80.81 77 LYS A C 1
ATOM 646 O O . LYS A 1 77 ? 15.157 5.066 -21.366 1.00 80.81 77 LYS A O 1
ATOM 651 N N . TRP A 1 78 ? 14.048 3.147 -21.673 1.00 79.06 78 TRP A N 1
ATOM 652 C CA . TRP A 1 78 ? 13.179 3.324 -20.506 1.00 79.06 78 TRP A CA 1
ATOM 653 C C . TRP A 1 78 ? 13.950 3.213 -19.193 1.00 79.06 78 TRP A C 1
ATOM 655 O O . TRP A 1 78 ? 13.743 4.028 -18.294 1.00 79.06 78 TRP A O 1
ATOM 665 N N . VAL A 1 79 ? 14.862 2.244 -19.102 1.00 81.12 79 VAL A N 1
ATOM 666 C CA . VAL A 1 79 ? 15.731 2.076 -17.932 1.00 81.12 79 VAL A CA 1
ATOM 667 C C . VAL A 1 79 ? 16.649 3.284 -17.760 1.00 81.12 79 VAL A C 1
ATOM 669 O O . VAL A 1 79 ? 16.726 3.817 -16.657 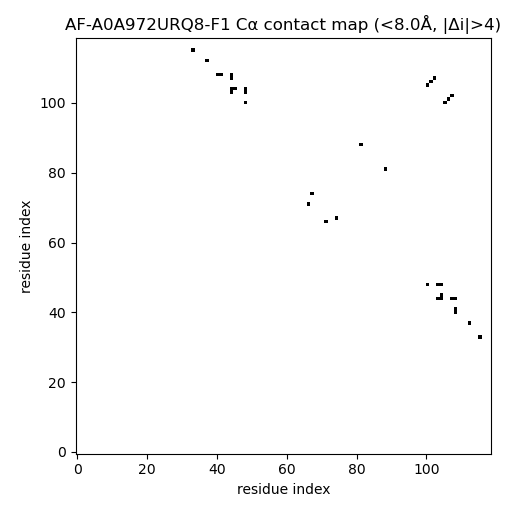1.00 81.12 79 VAL A O 1
ATOM 672 N N . ASP A 1 80 ? 17.261 3.781 -18.836 1.00 82.75 80 ASP A N 1
ATOM 673 C CA . ASP A 1 80 ? 18.112 4.974 -18.777 1.00 82.75 80 ASP A CA 1
ATOM 674 C C . ASP A 1 80 ? 17.332 6.224 -18.358 1.00 82.75 80 ASP A C 1
ATOM 676 O O . ASP A 1 80 ? 17.837 7.030 -17.580 1.00 82.75 80 ASP A O 1
ATOM 680 N N . ILE A 1 81 ? 16.090 6.402 -18.820 1.00 78.50 81 ILE A N 1
ATOM 681 C CA . ILE A 1 81 ? 15.248 7.533 -18.398 1.00 78.50 81 ILE A CA 1
ATOM 682 C C . ILE A 1 81 ? 14.937 7.452 -16.896 1.00 78.50 81 ILE A C 1
ATOM 684 O O . ILE A 1 81 ? 15.037 8.468 -16.202 1.00 78.50 81 ILE A O 1
ATOM 688 N N . LEU A 1 82 ? 14.601 6.256 -16.398 1.00 79.50 82 LEU A N 1
ATOM 689 C CA . LEU A 1 82 ? 14.305 6.008 -14.983 1.00 79.50 82 LEU A CA 1
ATOM 690 C C . LEU A 1 82 ? 15.538 6.196 -14.089 1.00 79.50 82 LEU A C 1
ATOM 692 O O . LEU A 1 82 ? 15.431 6.812 -13.029 1.00 79.50 82 LEU A O 1
ATOM 696 N N . LEU A 1 83 ? 16.701 5.697 -14.514 1.00 81.12 83 LEU A N 1
ATOM 697 C CA . LEU A 1 83 ? 17.947 5.773 -13.746 1.00 81.12 83 LEU A CA 1
ATOM 698 C C . LEU A 1 83 ? 18.591 7.167 -13.790 1.00 81.12 83 LEU A C 1
ATOM 700 O O . LEU A 1 83 ? 19.146 7.608 -12.786 1.00 81.12 83 LEU A O 1
ATOM 704 N N . ASN A 1 84 ? 18.484 7.894 -14.905 1.00 85.19 84 ASN A N 1
ATOM 705 C CA . ASN A 1 84 ? 19.034 9.252 -15.004 1.00 85.19 84 ASN A CA 1
ATOM 706 C C . ASN A 1 84 ? 18.169 10.305 -14.298 1.00 85.19 84 ASN A C 1
ATOM 708 O O . ASN A 1 84 ? 18.661 11.380 -13.974 1.00 85.19 84 ASN A O 1
ATOM 712 N N . ASN A 1 85 ? 16.894 10.003 -14.031 1.00 82.12 85 ASN A N 1
ATOM 713 C CA . ASN A 1 85 ? 15.964 10.901 -13.342 1.00 82.12 85 ASN A CA 1
ATOM 714 C C . ASN A 1 85 ? 15.387 10.237 -12.088 1.00 82.12 85 ASN A C 1
ATOM 716 O O . ASN A 1 85 ? 14.174 10.274 -11.863 1.00 82.12 85 ASN A O 1
ATOM 720 N N . LEU A 1 86 ? 16.245 9.614 -11.275 1.00 77.12 86 LEU A N 1
ATOM 721 C CA . LEU A 1 86 ? 15.821 8.924 -10.053 1.00 77.12 86 LEU A CA 1
ATOM 722 C C . LEU A 1 86 ? 15.062 9.851 -9.101 1.00 77.12 86 LEU A C 1
ATOM 724 O O . LEU A 1 86 ? 14.014 9.464 -8.593 1.00 77.12 86 LEU A O 1
ATOM 728 N N . GLU A 1 87 ? 15.530 11.086 -8.911 1.00 81.69 87 GLU A N 1
ATOM 729 C CA . GLU A 1 87 ? 14.882 12.049 -8.010 1.00 81.69 87 GLU A CA 1
ATOM 730 C C . GLU A 1 87 ? 13.442 12.371 -8.446 1.00 81.69 87 GLU A C 1
ATOM 732 O O . GLU A 1 87 ? 12.510 12.294 -7.643 1.00 81.69 87 GLU A O 1
ATOM 737 N N . GLY A 1 88 ? 13.233 12.653 -9.736 1.00 82.62 88 GLY A N 1
ATOM 738 C CA . GLY A 1 88 ? 11.905 12.945 -10.282 1.00 82.62 88 GLY A CA 1
ATOM 739 C C . GLY A 1 88 ? 10.997 11.715 -10.331 1.00 82.62 88 GLY A C 1
ATOM 740 O O . GLY A 1 88 ? 9.821 11.791 -9.971 1.00 82.62 88 GLY A O 1
ATOM 741 N N . SER A 1 89 ? 11.546 10.564 -10.721 1.00 82.94 89 SER A N 1
ATOM 742 C CA . SER A 1 89 ? 10.791 9.311 -10.849 1.00 82.94 89 SER A CA 1
ATOM 743 C C . SER A 1 89 ? 10.305 8.809 -9.491 1.00 82.94 89 SER A C 1
ATOM 745 O O . SER A 1 89 ? 9.132 8.458 -9.344 1.00 82.94 89 SER A O 1
ATOM 747 N N . ILE A 1 90 ? 11.173 8.837 -8.475 1.00 86.44 90 ILE A N 1
ATOM 748 C CA . ILE A 1 90 ? 10.805 8.486 -7.099 1.00 86.44 90 ILE A CA 1
ATOM 749 C C . ILE A 1 90 ? 9.750 9.464 -6.579 1.00 86.44 90 ILE A C 1
ATOM 751 O O . ILE A 1 90 ? 8.755 9.024 -6.003 1.00 86.44 90 ILE A O 1
ATOM 755 N N . GLY A 1 91 ? 9.917 10.767 -6.833 1.00 87.31 91 GLY A N 1
ATOM 756 C CA . GLY A 1 91 ? 8.938 11.783 -6.448 1.00 87.31 91 GLY A CA 1
ATOM 757 C C . GLY A 1 91 ? 7.539 11.488 -6.995 1.00 87.31 91 GLY A C 1
ATOM 758 O O . GLY A 1 91 ? 6.570 11.499 -6.238 1.00 87.31 91 GLY A O 1
ATOM 759 N N . ILE A 1 92 ? 7.434 11.142 -8.281 1.00 87.62 92 ILE A N 1
ATOM 760 C CA . ILE A 1 92 ? 6.156 10.794 -8.922 1.00 87.62 92 ILE A CA 1
ATOM 761 C C . ILE A 1 92 ? 5.545 9.534 -8.299 1.00 87.62 92 ILE A C 1
ATOM 763 O O . ILE A 1 92 ? 4.358 9.529 -7.972 1.00 87.62 92 ILE A O 1
ATOM 767 N N . VAL A 1 93 ? 6.336 8.477 -8.097 1.00 87.38 93 VAL A N 1
ATOM 768 C CA . VAL A 1 93 ? 5.846 7.219 -7.508 1.00 87.38 93 VAL A CA 1
ATOM 769 C C . VAL A 1 93 ? 5.349 7.432 -6.078 1.00 87.38 93 VAL A C 1
ATOM 771 O O . VAL A 1 93 ? 4.273 6.945 -5.719 1.00 87.38 93 VAL A O 1
ATOM 774 N N . VAL A 1 94 ? 6.097 8.186 -5.270 1.00 90.31 94 VAL A N 1
ATOM 775 C CA . VAL A 1 94 ? 5.706 8.529 -3.896 1.00 90.31 94 VAL A CA 1
ATOM 776 C C . VAL A 1 94 ? 4.426 9.356 -3.899 1.00 90.31 94 VAL A C 1
ATOM 778 O O . VAL A 1 94 ? 3.517 9.059 -3.130 1.00 90.31 94 VAL A O 1
ATOM 781 N N . LEU A 1 95 ? 4.313 10.345 -4.787 1.00 92.06 95 LEU A N 1
ATOM 782 C CA . LEU A 1 95 ? 3.142 11.214 -4.873 1.00 92.06 95 LEU A CA 1
ATOM 783 C C . LEU A 1 95 ? 1.893 10.432 -5.304 1.00 92.06 95 LEU A C 1
ATOM 785 O O . LEU A 1 95 ? 0.851 10.550 -4.662 1.00 92.06 95 LEU A O 1
ATOM 789 N N . LEU A 1 96 ? 1.998 9.571 -6.319 1.00 88.81 96 LEU A N 1
ATOM 790 C CA . LEU A 1 96 ? 0.898 8.694 -6.740 1.00 88.81 96 LEU A CA 1
ATOM 791 C C . LEU A 1 96 ? 0.473 7.736 -5.624 1.00 88.81 96 LEU A C 1
ATOM 793 O O . LEU A 1 96 ? -0.719 7.582 -5.354 1.00 88.81 96 LEU A O 1
ATOM 797 N N . THR A 1 97 ? 1.445 7.131 -4.941 1.00 88.38 97 THR A N 1
ATOM 798 C CA . THR A 1 97 ? 1.179 6.241 -3.804 1.00 88.38 97 THR A CA 1
ATOM 799 C C . THR A 1 97 ? 0.505 7.000 -2.664 1.00 88.38 97 THR A C 1
ATOM 801 O O . THR A 1 97 ? -0.438 6.494 -2.063 1.00 88.38 97 THR A O 1
ATOM 804 N N . PHE A 1 98 ? 0.933 8.234 -2.399 1.00 89.31 98 PHE A N 1
ATOM 805 C CA . PHE A 1 98 ? 0.354 9.094 -1.375 1.00 89.31 98 PHE A CA 1
ATOM 806 C C . PHE A 1 98 ? -1.083 9.511 -1.707 1.00 89.31 98 PHE A C 1
ATOM 808 O O . PHE A 1 98 ? -1.944 9.442 -0.833 1.00 89.31 98 PHE A O 1
ATOM 815 N N . ILE A 1 99 ? -1.377 9.875 -2.960 1.00 88.94 99 ILE A N 1
ATOM 816 C CA . ILE A 1 99 ? -2.749 10.174 -3.403 1.00 88.94 99 ILE A CA 1
ATOM 817 C C . 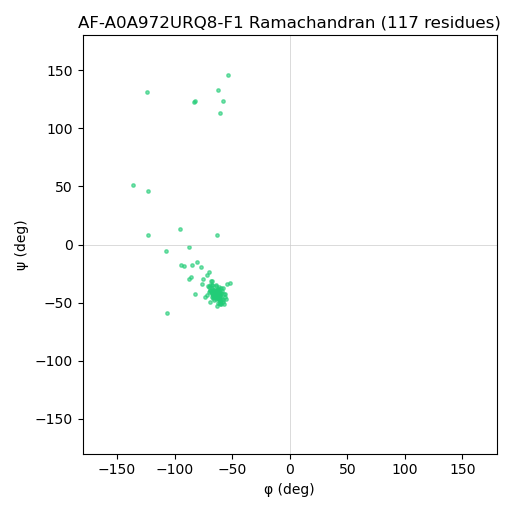ILE A 1 99 ? -3.647 8.946 -3.224 1.00 88.94 99 ILE A C 1
ATOM 819 O O . ILE A 1 99 ? -4.727 9.057 -2.644 1.00 88.94 99 ILE A O 1
ATOM 823 N N . LEU A 1 100 ? -3.196 7.769 -3.668 1.00 84.69 100 LEU A N 1
ATOM 824 C CA . LEU A 1 100 ? -3.951 6.523 -3.502 1.00 84.69 100 LEU A CA 1
ATOM 825 C C . LEU A 1 100 ? -4.156 6.167 -2.026 1.00 84.69 100 LEU A C 1
ATOM 827 O O . LEU A 1 100 ? -5.233 5.710 -1.644 1.00 84.69 100 LEU A O 1
ATOM 831 N N . PHE A 1 101 ? -3.145 6.405 -1.191 1.00 85.38 101 PHE A N 1
ATOM 832 C CA . PHE A 1 101 ? -3.241 6.212 0.250 1.00 85.38 101 PHE A CA 1
ATOM 833 C C . PHE A 1 101 ? -4.254 7.173 0.880 1.00 85.38 101 PHE A C 1
ATOM 835 O O . PHE A 1 101 ? -5.052 6.761 1.723 1.00 85.38 101 PHE A O 1
ATOM 842 N N . ILE A 1 102 ? -4.277 8.439 0.456 1.00 87.38 102 ILE A N 1
ATOM 843 C CA . ILE A 1 102 ? -5.287 9.390 0.923 1.00 87.38 102 ILE A CA 1
ATOM 844 C C . ILE A 1 102 ? -6.689 8.906 0.551 1.00 87.38 102 ILE A C 1
ATOM 846 O O . ILE A 1 102 ? -7.547 8.837 1.432 1.00 87.38 102 ILE A O 1
ATOM 850 N N . ASP A 1 103 ? -6.911 8.552 -0.716 1.00 84.81 103 ASP A N 1
ATOM 851 C CA . ASP A 1 103 ? -8.228 8.144 -1.214 1.00 84.81 103 ASP A CA 1
ATOM 852 C C . ASP A 1 103 ? -8.753 6.896 -0.493 1.00 84.81 103 ASP A C 1
ATOM 854 O O . ASP A 1 103 ? -9.866 6.885 0.030 1.00 84.81 103 ASP A O 1
ATOM 858 N N . LYS A 1 104 ? -7.927 5.847 -0.419 1.00 79.44 104 LYS A N 1
ATOM 859 C CA . LYS A 1 104 ? -8.361 4.537 0.085 1.00 79.44 104 LYS A CA 1
ATOM 860 C C . LYS A 1 104 ? -8.250 4.373 1.592 1.00 79.44 104 LYS A C 1
ATOM 862 O O . LYS A 1 104 ? -9.029 3.617 2.165 1.00 79.44 104 LYS A O 1
ATOM 867 N N . VAL A 1 105 ? -7.307 5.052 2.245 1.00 79.06 105 VAL A N 1
ATOM 868 C CA . VAL A 1 105 ? -7.067 4.879 3.686 1.00 79.06 105 VAL A CA 1
ATOM 869 C C . VAL A 1 105 ? -7.576 6.076 4.467 1.00 79.06 105 VAL A C 1
ATOM 871 O O . VAL A 1 105 ? -8.441 5.917 5.327 1.00 79.06 105 VAL A O 1
ATOM 874 N N . LEU A 1 106 ? -7.074 7.281 4.183 1.00 80.06 106 LEU A N 1
ATOM 875 C CA . LEU A 1 106 ? -7.383 8.445 5.019 1.00 80.06 106 LEU A CA 1
ATOM 876 C C . LEU A 1 106 ? -8.840 8.885 4.884 1.00 80.06 106 LEU A C 1
ATOM 878 O O . LEU A 1 106 ? -9.499 9.052 5.909 1.00 80.06 106 LEU A O 1
ATOM 882 N N . LEU A 1 107 ? -9.366 9.045 3.667 1.00 81.19 107 LEU A N 1
ATOM 883 C CA . LEU A 1 107 ? -10.753 9.484 3.477 1.00 81.19 107 LEU A CA 1
ATOM 884 C C . LEU A 1 107 ? -11.744 8.481 4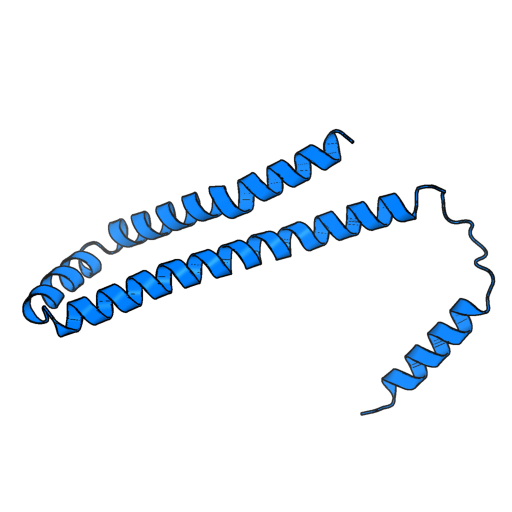.065 1.00 81.19 107 LEU A C 1
ATOM 886 O O . LEU A 1 107 ? -12.681 8.873 4.764 1.00 81.19 107 LEU A O 1
ATOM 890 N N . GLN A 1 108 ? -11.511 7.188 3.847 1.00 78.69 108 GLN A N 1
ATOM 891 C CA . GLN A 1 108 ? -12.412 6.153 4.339 1.00 78.69 108 GLN A CA 1
ATOM 892 C C . GLN A 1 108 ? -12.363 6.025 5.865 1.00 78.69 108 GLN A C 1
ATOM 894 O O . GLN A 1 108 ? -13.408 5.937 6.514 1.00 78.69 108 GLN A O 1
ATOM 899 N N . TYR A 1 109 ? -11.173 6.146 6.456 1.00 76.25 109 TYR A N 1
ATOM 900 C CA . TYR A 1 109 ? -11.013 6.212 7.905 1.00 76.25 109 TYR A CA 1
ATOM 901 C C . TYR A 1 109 ? -11.654 7.468 8.520 1.00 76.25 109 TYR A C 1
ATOM 903 O O . TYR A 1 109 ? -12.331 7.379 9.547 1.00 76.25 109 TYR A O 1
ATOM 911 N N . PHE A 1 110 ? -11.476 8.648 7.916 1.00 76.81 110 PHE A N 1
ATOM 912 C CA . PHE A 1 110 ? -12.091 9.882 8.416 1.00 76.81 110 PHE A CA 1
ATOM 913 C C . PHE A 1 110 ? -13.616 9.851 8.293 1.00 76.81 110 PHE A C 1
ATOM 915 O O . PHE A 1 110 ? -14.298 10.274 9.226 1.00 76.81 110 PHE A O 1
ATOM 922 N N . SER A 1 111 ? -14.148 9.302 7.201 1.00 76.44 111 SER A N 1
ATOM 923 C CA . SER A 1 111 ? -15.585 9.070 7.022 1.00 76.44 111 SER A CA 1
ATOM 924 C C . SER A 1 111 ? -16.144 8.154 8.116 1.00 76.44 111 SER A C 1
ATOM 926 O O . SER A 1 111 ? -17.119 8.504 8.786 1.00 76.44 111 SER A O 1
ATOM 928 N N . PHE A 1 112 ? -15.455 7.040 8.393 1.00 74.50 112 PHE A N 1
ATOM 929 C CA . PHE A 1 112 ? -15.781 6.162 9.515 1.00 74.50 112 PHE A CA 1
ATOM 930 C C . PHE A 1 112 ? -15.763 6.935 10.842 1.00 74.50 112 PHE A C 1
ATOM 932 O O . PHE A 1 112 ? -16.755 6.956 11.563 1.00 74.50 112 PHE A O 1
ATOM 939 N N . LYS A 1 113 ? -14.689 7.670 11.146 1.00 70.81 113 LYS A N 1
ATOM 940 C CA . LYS A 1 113 ? -14.561 8.439 12.395 1.00 70.81 113 LYS A CA 1
ATOM 941 C C . LYS A 1 113 ? -15.654 9.505 12.571 1.00 70.81 113 LYS A C 1
ATOM 943 O O . LYS A 1 113 ? -16.094 9.724 13.699 1.00 70.81 113 LYS A O 1
ATOM 948 N N . LEU A 1 114 ? -16.077 10.176 11.497 1.00 70.25 114 LEU A N 1
ATOM 949 C CA . LEU A 1 114 ? -17.130 11.199 11.537 1.00 70.25 114 LEU A CA 1
ATOM 950 C C . LEU A 1 114 ? -18.501 10.598 11.864 1.00 70.25 114 LEU A C 1
ATOM 952 O O . LEU A 1 114 ? -19.224 11.175 12.679 1.00 70.25 114 LEU A O 1
ATOM 956 N N . LYS A 1 115 ? -18.809 9.414 11.320 1.00 66.31 115 LYS A N 1
ATOM 957 C CA . LYS A 1 115 ? -20.055 8.684 11.596 1.00 66.31 115 LYS A CA 1
ATOM 958 C C . LYS A 1 115 ? -20.237 8.371 13.090 1.00 66.31 115 LYS A C 1
ATOM 960 O O . LYS A 1 115 ? -21.337 8.505 13.603 1.00 66.31 115 LYS A O 1
ATOM 965 N N . TYR A 1 11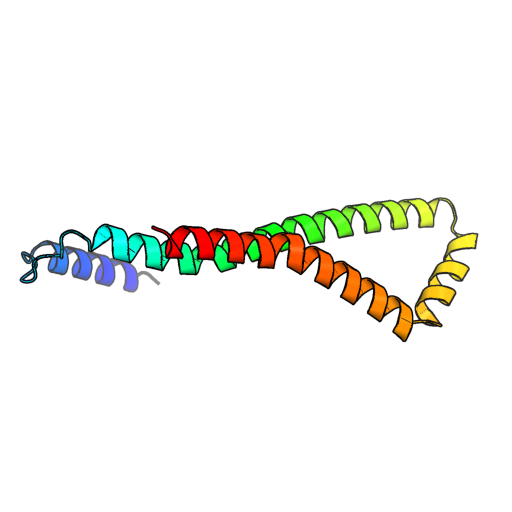6 ? -19.157 8.051 13.808 1.00 62.19 116 TYR A N 1
ATOM 966 C CA . TYR A 1 116 ? -19.183 7.782 15.260 1.00 62.19 116 TYR A CA 1
ATOM 967 C C . TYR A 1 116 ? -19.023 9.029 16.143 1.00 62.19 116 TYR A C 1
ATOM 969 O O . TYR A 1 116 ? -18.985 8.907 17.363 1.00 62.19 116 TYR A O 1
ATOM 977 N N . LYS A 1 117 ? -18.840 10.221 15.562 1.00 55.47 117 LYS A N 1
ATOM 978 C CA . LYS A 1 117 ? -18.839 11.491 16.314 1.00 55.47 117 LYS A CA 1
ATOM 979 C C . LYS A 1 117 ? -20.223 12.156 16.315 1.00 55.47 117 LYS A C 1
ATOM 981 O O . LYS A 1 117 ? -20.450 13.069 17.099 1.00 55.47 117 LYS A O 1
ATOM 986 N N . THR A 1 118 ? -21.104 11.747 15.402 1.00 54.41 118 THR A N 1
ATOM 987 C CA . THR A 1 118 ? -22.464 12.289 15.234 1.00 54.41 118 THR A CA 1
ATOM 988 C C . THR A 1 118 ? -23.572 11.342 15.703 1.00 54.41 118 THR A C 1
ATOM 990 O O . THR A 1 118 ? -24.726 11.759 15.717 1.00 54.41 118 THR A O 1
ATOM 993 N N . ALA A 1 119 ? -23.220 10.115 16.096 1.00 48.50 119 ALA A N 1
ATOM 994 C CA . ALA A 1 119 ? -24.060 9.191 16.857 1.00 48.50 119 ALA A CA 1
ATOM 995 C C . ALA A 1 119 ? -23.703 9.299 18.343 1.00 48.50 119 ALA A C 1
ATOM 997 O O . ALA A 1 119 ? -24.638 9.235 19.166 1.00 48.50 119 ALA A O 1
#

pLDDT: mean 77.99, std 9.9, range [45.12, 92.62]

Sequence (119 aa):
MLKNKKDTDRFLDEVLKEDPGFKLPGDFADNLTIKFEKYFAWNYYIREFLIYFFAGIGILAATTAMLFFLMAETWHKWVDILLNNLEGSIGIVVLLTFILFIDKVLLQYFSFKLKYKTA

Radius of gyration: 25.68 Å; Cα contacts (8 Å, |Δi|>4): 18; chains: 1; bounding box: 46×41×70 Å

Secondary structure (DSSP, 8-state):
--HHHHHHHHHHHHHTTS--SSPPPTTHHHHHHHHHHHHHHHHHHHHHHHHHHHHHHHHHHHHHHHHHHH-HHHHHHHHHHHHHTHHHHHHHHHHHHHHHHIIIIIHHHHHHHHHTT--

Foldseek 3Di:
DPPVPVVVVVVVVVVVPDDPPDDQDPCNVVVVVVVVCLVVLQVVLVVVLVVVVVVVVVVVVVVVVVCCVVPVVCVVVVVCVCVVPVVVNVVVVVVVSVVSCCVRRVVVSVVVVVVVVVD